Protein AF-A0AAD6Y2S5-F1 (afdb_monomer_lite)

Organism: NCBI:txid153505

Sequence (93 aa):
MSTMGVRYVSGYANVPILTLDLSSITTTAFSAVIAISEIVIFFAVQWSNINIDWTGNDLPFLGCDGEGCPLLPIPDSGTFGPVVGEFHVWTGM

Structure (mmCIF, N/CA/C/O backbone):
data_AF-A0AAD6Y2S5-F1
#
_entry.id   AF-A0AAD6Y2S5-F1
#
loop_
_atom_site.group_PDB
_atom_site.id
_atom_site.type_symbol
_atom_site.label_atom_id
_atom_site.label_alt_id
_atom_site.label_comp_id
_atom_site.label_asym_id
_atom_site.label_entity_id
_atom_site.label_seq_id
_atom_site.pdbx_PDB_ins_code
_atom_site.Cartn_x
_atom_site.Cartn_y
_atom_site.Cartn_z
_atom_site.occupancy
_atom_site.B_iso_or_equiv
_atom_site.auth_seq_id
_atom_site.auth_comp_id
_atom_site.auth_asym_id
_atom_site.auth_atom_id
_atom_site.pdbx_PDB_model_num
ATOM 1 N N . MET A 1 1 ? 16.977 31.602 -11.040 1.00 39.28 1 MET A N 1
ATOM 2 C CA . MET A 1 1 ? 18.162 31.399 -10.181 1.00 39.28 1 MET A CA 1
ATOM 3 C C . MET A 1 1 ? 17.743 31.737 -8.756 1.00 39.28 1 MET A C 1
ATOM 5 O O . MET A 1 1 ? 17.877 32.872 -8.328 1.00 39.28 1 MET A O 1
ATOM 9 N N . SER A 1 2 ? 17.059 30.801 -8.091 1.00 40.66 2 SER A N 1
ATOM 10 C CA . SER A 1 2 ? 16.520 31.026 -6.746 1.00 40.66 2 SER A CA 1
ATOM 11 C C . SER A 1 2 ? 17.655 30.840 -5.750 1.00 40.66 2 SER A C 1
ATOM 13 O O . SER A 1 2 ? 18.214 29.750 -5.652 1.00 40.66 2 SER A O 1
ATOM 15 N N . THR A 1 3 ? 18.038 31.913 -5.069 1.00 43.16 3 THR A N 1
ATOM 16 C CA . THR A 1 3 ? 19.037 31.895 -4.002 1.00 43.16 3 THR A CA 1
ATOM 17 C C . THR A 1 3 ? 18.588 30.933 -2.909 1.00 43.16 3 THR A C 1
ATOM 19 O O . THR A 1 3 ? 17.590 31.163 -2.228 1.00 43.16 3 THR A O 1
ATOM 22 N N . MET A 1 4 ? 19.325 29.834 -2.778 1.00 44.19 4 MET A N 1
ATOM 23 C CA . MET A 1 4 ? 19.193 28.847 -1.717 1.00 44.19 4 MET A CA 1
ATOM 24 C C . MET A 1 4 ? 19.599 29.531 -0.401 1.00 44.19 4 MET A C 1
ATOM 26 O O . MET A 1 4 ? 20.778 29.667 -0.088 1.00 44.19 4 MET A O 1
ATOM 30 N N . GLY A 1 5 ? 18.617 30.078 0.317 1.00 42.03 5 GLY A N 1
ATOM 31 C CA . GLY A 1 5 ? 18.829 30.679 1.628 1.00 42.03 5 GLY A CA 1
ATOM 32 C C . GLY A 1 5 ? 19.245 29.600 2.619 1.00 42.03 5 GLY A C 1
ATOM 33 O O . GLY A 1 5 ? 18.495 28.653 2.850 1.00 42.03 5 GLY A O 1
ATOM 34 N N . VAL A 1 6 ? 20.437 29.743 3.197 1.00 52.06 6 VAL A N 1
ATOM 35 C CA . VAL A 1 6 ? 20.938 28.879 4.268 1.00 52.06 6 VAL A CA 1
ATOM 36 C C . VAL A 1 6 ? 20.016 29.042 5.480 1.00 52.06 6 VAL A C 1
ATOM 38 O O . VAL A 1 6 ? 20.121 30.008 6.233 1.00 52.06 6 VAL A O 1
ATOM 41 N N . ARG A 1 7 ? 19.058 28.123 5.651 1.00 53.69 7 ARG A N 1
ATOM 42 C CA . ARG A 1 7 ? 18.270 28.010 6.882 1.00 53.69 7 ARG A CA 1
ATOM 43 C C . ARG A 1 7 ? 19.041 27.130 7.856 1.00 53.69 7 ARG A C 1
ATOM 45 O O . ARG A 1 7 ? 19.136 25.923 7.667 1.00 53.69 7 ARG A O 1
ATOM 52 N N . TYR A 1 8 ? 19.565 27.739 8.911 1.00 45.59 8 TYR A N 1
ATO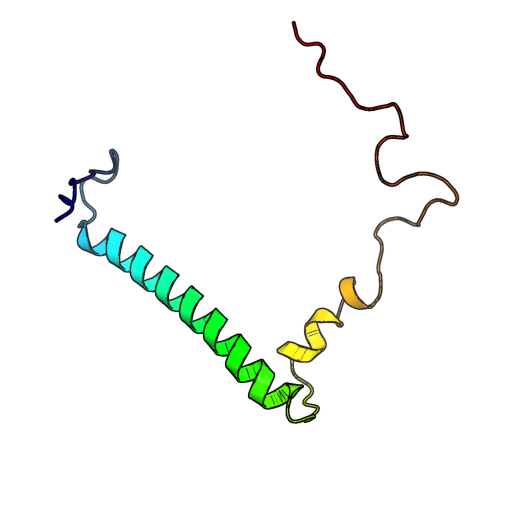M 53 C CA . TYR A 1 8 ? 20.005 27.015 10.096 1.00 45.59 8 TYR A CA 1
ATOM 54 C C . TYR A 1 8 ? 18.761 26.627 10.906 1.00 45.59 8 TYR A C 1
ATOM 56 O O . TYR A 1 8 ? 17.974 27.495 11.284 1.00 45.59 8 TYR A O 1
ATOM 64 N N . VAL A 1 9 ? 18.558 25.333 11.168 1.00 56.62 9 VAL A N 1
ATOM 65 C CA . VAL A 1 9 ? 17.573 24.891 12.165 1.00 56.62 9 VAL A CA 1
ATOM 66 C C . VAL A 1 9 ? 18.191 25.165 13.534 1.00 56.62 9 VAL A C 1
ATOM 68 O O . VAL A 1 9 ? 19.152 24.508 13.934 1.00 56.62 9 VAL A O 1
ATOM 71 N N . SER A 1 10 ? 17.678 26.191 14.213 1.00 58.22 10 SER A N 1
ATOM 72 C CA . SER A 1 10 ? 18.082 26.587 15.565 1.00 58.22 10 SER A CA 1
ATOM 73 C C . SER A 1 10 ? 17.906 25.404 16.526 1.00 58.22 10 SER A C 1
ATOM 75 O O . SER A 1 10 ? 16.788 25.108 16.938 1.00 58.22 10 SER A O 1
ATOM 77 N N . GLY A 1 11 ? 18.989 24.677 16.819 1.00 59.12 11 GLY A N 1
ATOM 78 C CA . GLY A 1 11 ? 18.977 23.540 17.750 1.00 59.12 11 GLY A CA 1
ATOM 79 C C . GLY A 1 11 ? 19.974 22.414 17.456 1.00 59.12 11 GLY A C 1
ATOM 80 O O . GLY A 1 11 ? 20.334 21.685 18.374 1.00 59.12 11 GLY A O 1
ATOM 81 N N . TYR A 1 12 ? 20.480 22.286 16.225 1.00 56.19 12 TYR A N 1
ATOM 82 C CA . TYR A 1 12 ? 21.377 21.183 15.838 1.00 56.19 12 TYR A CA 1
ATOM 83 C C . TYR A 1 12 ? 22.740 21.709 15.380 1.00 56.19 12 TYR A C 1
ATOM 85 O O . TYR A 1 12 ? 23.057 21.726 14.196 1.00 56.19 12 TYR A O 1
ATOM 93 N N . ALA A 1 13 ? 23.564 22.157 16.328 1.00 56.75 13 ALA A N 1
ATOM 94 C CA . ALA A 1 13 ? 24.843 22.817 16.045 1.00 56.75 13 ALA A CA 1
ATOM 95 C C . ALA A 1 13 ? 25.937 21.911 15.430 1.00 56.75 13 ALA A C 1
ATOM 97 O O . ALA A 1 13 ? 26.990 22.420 15.068 1.00 56.75 13 ALA A O 1
ATOM 98 N N . ASN A 1 14 ? 25.718 20.594 15.301 1.00 58.31 14 ASN A N 1
ATOM 99 C CA . ASN A 1 14 ? 26.774 19.639 14.924 1.00 58.31 14 ASN A CA 1
ATOM 100 C C . ASN A 1 14 ? 26.361 18.584 13.882 1.00 58.31 14 ASN A C 1
ATOM 102 O O . ASN A 1 14 ? 27.099 17.627 13.662 1.00 58.31 14 ASN A O 1
ATOM 106 N N . VAL A 1 15 ? 25.195 18.723 13.245 1.00 60.25 15 VAL A N 1
ATOM 107 C CA . VAL A 1 15 ? 24.758 17.781 12.203 1.00 60.25 15 VAL A CA 1
ATOM 108 C C . VAL A 1 15 ? 25.087 18.400 10.841 1.00 60.25 15 VAL A C 1
ATOM 110 O O . VAL A 1 15 ? 24.574 19.482 10.544 1.00 60.25 15 VAL A O 1
ATOM 113 N N . PRO A 1 16 ? 25.971 17.793 10.024 1.00 59.97 16 PRO A N 1
ATOM 114 C CA . PRO A 1 16 ? 26.357 18.378 8.747 1.00 59.97 16 PRO A CA 1
ATOM 115 C C . PRO A 1 16 ? 25.118 18.528 7.865 1.00 59.97 16 PRO A C 1
ATOM 117 O O . PRO A 1 16 ? 24.325 17.599 7.733 1.00 59.97 16 PRO A O 1
ATOM 120 N N . ILE A 1 17 ? 24.954 19.698 7.246 1.00 62.78 17 ILE A N 1
ATOM 121 C CA . ILE A 1 17 ? 23.761 20.043 6.454 1.00 62.78 17 ILE A CA 1
ATOM 122 C C . ILE A 1 17 ? 23.492 19.041 5.314 1.00 62.78 17 ILE A C 1
ATOM 124 O O . ILE A 1 17 ? 22.340 18.824 4.957 1.00 62.78 17 ILE A O 1
ATOM 128 N N . LEU A 1 18 ? 24.556 18.363 4.863 1.00 61.25 18 LEU A N 1
ATOM 129 C CA . LEU A 1 18 ? 24.585 17.255 3.899 1.00 61.25 18 LEU A CA 1
ATOM 130 C C . LEU A 1 18 ? 24.021 15.916 4.420 1.00 61.25 18 LEU A C 1
ATOM 132 O O . LEU A 1 18 ? 24.070 14.913 3.720 1.00 61.25 18 LEU A O 1
ATOM 136 N N . THR A 1 19 ? 23.570 15.838 5.672 1.00 60.22 19 THR A N 1
ATOM 137 C CA . THR A 1 19 ? 22.872 14.651 6.206 1.00 60.22 19 THR A CA 1
ATOM 138 C C . THR A 1 19 ? 21.377 14.893 6.385 1.00 60.22 19 THR A C 1
ATOM 140 O O . THR A 1 19 ? 20.591 13.947 6.325 1.00 60.22 19 THR A O 1
ATOM 143 N N . LEU A 1 20 ? 20.962 16.155 6.543 1.00 61.59 20 LEU A N 1
ATOM 144 C CA . LEU A 1 20 ? 19.549 16.526 6.618 1.00 61.59 20 LEU A CA 1
ATOM 145 C C . LEU A 1 20 ? 18.887 16.467 5.232 1.00 61.59 20 LEU A C 1
ATOM 147 O O . LEU A 1 20 ? 17.765 15.978 5.109 1.00 61.59 20 LEU A O 1
ATOM 151 N N . ASP A 1 21 ? 19.588 16.875 4.175 1.00 68.25 21 ASP A N 1
ATOM 152 C CA . ASP A 1 21 ? 19.134 16.762 2.783 1.00 68.25 21 ASP A CA 1
ATOM 153 C C . ASP A 1 21 ? 19.032 15.301 2.304 1.00 68.25 21 ASP A C 1
ATOM 155 O O . ASP A 1 21 ? 18.018 14.934 1.704 1.00 68.25 21 ASP A O 1
ATOM 159 N N . LEU A 1 22 ? 19.992 14.432 2.641 1.00 75.25 22 LEU A N 1
ATOM 160 C CA . LEU A 1 22 ? 19.975 13.010 2.266 1.00 75.25 22 LEU A CA 1
ATOM 161 C C . LEU A 1 22 ? 18.747 12.260 2.801 1.00 75.25 22 LEU A C 1
ATOM 163 O O . LEU A 1 22 ? 18.193 11.415 2.095 1.00 75.25 22 LEU A O 1
ATOM 167 N N . SER A 1 23 ? 18.280 12.580 4.012 1.00 80.94 23 SER A N 1
ATOM 168 C CA . SER A 1 23 ? 17.057 11.976 4.567 1.00 80.94 23 SER A CA 1
ATOM 169 C C . SER A 1 23 ? 15.797 12.370 3.785 1.00 80.94 23 SER A C 1
ATOM 171 O O . SER A 1 23 ? 14.927 11.526 3.552 1.00 80.94 23 SER A O 1
ATOM 173 N N . SER A 1 24 ? 15.729 13.616 3.300 1.00 79.56 24 SER A N 1
ATOM 174 C CA . SER A 1 24 ? 14.626 14.086 2.455 1.00 79.56 24 SER A CA 1
ATOM 175 C C . SER A 1 24 ? 14.651 13.430 1.073 1.00 79.56 24 SER A C 1
ATOM 177 O O . SER A 1 24 ? 13.613 12.986 0.584 1.00 79.56 24 SER A O 1
ATOM 179 N N . ILE A 1 25 ? 15.839 13.273 0.482 1.00 87.94 25 ILE A N 1
ATOM 180 C CA . ILE A 1 25 ? 16.031 12.624 -0.821 1.00 87.94 25 ILE A CA 1
ATOM 181 C C . ILE A 1 25 ? 15.673 11.139 -0.734 1.00 87.94 25 ILE A C 1
ATOM 183 O O . ILE A 1 25 ? 14.947 10.625 -1.577 1.00 87.94 25 ILE A O 1
ATOM 187 N N . THR A 1 26 ? 16.128 10.452 0.312 1.00 88.56 26 THR A N 1
ATOM 188 C CA . THR A 1 26 ? 15.877 9.016 0.484 1.00 88.56 26 THR A CA 1
ATOM 189 C C . THR A 1 26 ? 14.396 8.742 0.725 1.00 88.56 26 THR A C 1
ATOM 191 O O . THR A 1 26 ? 13.814 7.882 0.071 1.00 88.56 26 THR A O 1
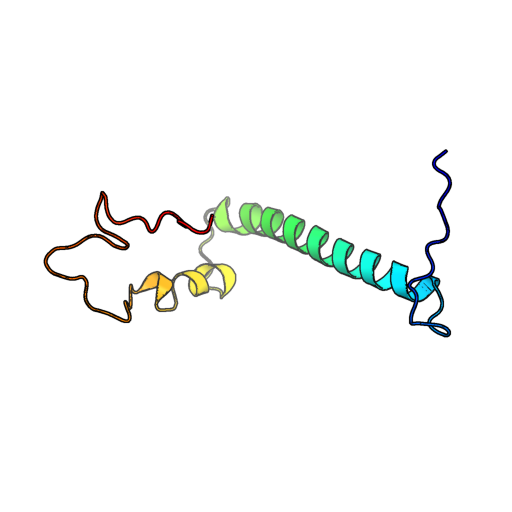ATOM 194 N N . THR A 1 27 ? 13.755 9.513 1.608 1.00 90.75 27 THR A N 1
ATOM 195 C CA . THR A 1 27 ? 12.322 9.351 1.899 1.00 90.75 27 THR A CA 1
ATOM 196 C C . THR A 1 27 ? 11.469 9.632 0.664 1.00 90.75 27 THR A C 1
ATOM 198 O O . THR A 1 27 ? 10.585 8.847 0.333 1.00 90.75 27 THR A O 1
ATOM 201 N N . THR A 1 28 ? 11.754 10.719 -0.059 1.00 90.06 28 THR A N 1
ATOM 202 C CA . THR A 1 28 ? 11.001 11.058 -1.277 1.00 90.06 28 THR A CA 1
ATOM 203 C C . THR A 1 28 ? 11.228 10.047 -2.398 1.00 90.06 28 THR A C 1
ATOM 205 O O . THR A 1 28 ? 10.270 9.690 -3.083 1.00 90.06 28 THR A O 1
ATOM 208 N N . ALA A 1 29 ? 12.450 9.529 -2.553 1.00 93.88 29 ALA A N 1
ATOM 209 C CA . ALA A 1 29 ? 12.749 8.472 -3.513 1.00 93.88 29 ALA A CA 1
ATOM 210 C C . ALA A 1 29 ? 11.974 7.184 -3.200 1.00 93.88 29 ALA A C 1
ATOM 212 O O . ALA A 1 29 ? 11.350 6.626 -4.102 1.00 93.88 29 ALA A O 1
ATOM 213 N N . PHE A 1 30 ? 11.947 6.739 -1.938 1.00 92.88 30 PHE A N 1
ATOM 214 C CA . PHE A 1 30 ? 11.174 5.554 -1.553 1.00 92.88 30 PHE A CA 1
ATOM 215 C C . PHE A 1 30 ? 9.676 5.740 -1.812 1.00 92.88 30 PHE A C 1
ATOM 217 O O . PHE A 1 30 ? 9.070 4.873 -2.439 1.00 92.88 30 PHE A O 1
ATOM 224 N N . SER A 1 31 ? 9.091 6.879 -1.432 1.00 95.56 31 SER A N 1
ATOM 225 C CA . SER A 1 31 ? 7.674 7.154 -1.708 1.00 95.56 31 SER A CA 1
ATOM 226 C C . SER A 1 31 ? 7.356 7.157 -3.208 1.00 95.56 31 SER A C 1
ATOM 228 O O . SER A 1 31 ? 6.349 6.587 -3.624 1.00 95.56 31 SER A O 1
ATOM 230 N N . ALA A 1 32 ? 8.219 7.757 -4.036 1.00 95.44 32 ALA A N 1
ATOM 231 C CA . ALA A 1 32 ? 8.023 7.792 -5.484 1.00 95.44 32 ALA A CA 1
ATOM 232 C C . ALA A 1 32 ? 8.107 6.393 -6.117 1.00 95.44 32 ALA A C 1
ATOM 234 O O . ALA A 1 32 ? 7.284 6.048 -6.965 1.00 95.44 32 ALA A O 1
ATOM 235 N N . VAL A 1 33 ? 9.076 5.572 -5.699 1.00 95.50 33 VAL A N 1
ATOM 236 C CA . VAL A 1 33 ? 9.251 4.214 -6.237 1.00 95.50 33 VAL A CA 1
ATOM 237 C C . VAL A 1 33 ? 8.109 3.291 -5.812 1.00 95.50 33 VAL A C 1
ATOM 239 O O . VAL A 1 33 ? 7.656 2.497 -6.634 1.00 95.50 33 VAL A O 1
ATOM 242 N N . ILE A 1 34 ? 7.597 3.417 -4.584 1.00 94.88 34 ILE A N 1
ATOM 243 C CA . ILE A 1 34 ? 6.430 2.644 -4.128 1.00 94.88 34 ILE A CA 1
ATOM 244 C C . ILE A 1 34 ? 5.209 2.954 -5.006 1.00 94.88 34 ILE A C 1
ATOM 246 O O . ILE A 1 34 ? 4.597 2.027 -5.532 1.00 94.88 34 ILE A O 1
ATOM 250 N N . ALA A 1 35 ? 4.925 4.234 -5.270 1.00 93.75 35 ALA A N 1
ATOM 251 C CA . ALA A 1 35 ? 3.807 4.628 -6.131 1.00 93.75 35 ALA A CA 1
ATOM 252 C C . ALA A 1 35 ? 3.940 4.079 -7.566 1.00 93.75 35 ALA A C 1
ATOM 254 O O . ALA A 1 35 ? 2.969 3.624 -8.168 1.00 93.75 35 ALA A O 1
ATOM 255 N N . ILE A 1 36 ? 5.155 4.080 -8.125 1.00 95.25 36 ILE A N 1
ATOM 256 C CA . ILE A 1 36 ? 5.405 3.496 -9.451 1.00 95.25 36 ILE A CA 1
ATOM 257 C C . ILE A 1 36 ? 5.239 1.969 -9.417 1.00 95.25 36 ILE A C 1
ATOM 259 O O . ILE A 1 36 ? 4.687 1.391 -10.355 1.00 95.25 36 ILE A O 1
ATOM 263 N N . SER A 1 37 ? 5.682 1.309 -8.344 1.00 93.19 37 SER A N 1
ATOM 264 C CA . SER A 1 37 ? 5.547 -0.141 -8.175 1.00 93.19 37 SER A CA 1
ATOM 265 C C . SER A 1 37 ? 4.083 -0.585 -8.186 1.00 93.19 37 SER A C 1
ATOM 267 O O . SER A 1 37 ? 3.768 -1.605 -8.796 1.00 93.19 37 SER A O 1
ATOM 269 N N . GLU A 1 38 ? 3.179 0.176 -7.569 1.00 89.62 38 GLU A N 1
ATOM 270 C CA . GLU A 1 38 ? 1.740 -0.130 -7.558 1.00 89.62 38 GLU A CA 1
ATOM 271 C C . GLU A 1 38 ? 1.133 -0.127 -8.967 1.00 89.62 38 GLU A C 1
ATOM 273 O O . GLU A 1 38 ? 0.366 -1.025 -9.316 1.00 89.62 38 GLU A O 1
ATOM 278 N N . ILE A 1 39 ? 1.538 0.822 -9.819 1.00 92.88 39 ILE A N 1
ATOM 279 C CA . ILE A 1 39 ? 1.097 0.884 -11.221 1.00 92.88 39 ILE A CA 1
ATOM 280 C C . ILE A 1 39 ? 1.561 -0.363 -11.983 1.00 92.88 39 ILE A C 1
ATOM 282 O O . ILE A 1 39 ? 0.785 -0.970 -12.725 1.00 92.88 39 ILE A O 1
ATOM 286 N N . VAL A 1 40 ? 2.819 -0.769 -11.794 1.00 91.69 40 VAL A N 1
ATOM 287 C CA . VAL A 1 40 ? 3.370 -1.967 -12.443 1.00 91.69 40 VAL A CA 1
ATOM 288 C C . VAL A 1 40 ? 2.621 -3.223 -11.994 1.00 91.69 40 VAL A C 1
ATOM 290 O O . VAL A 1 40 ? 2.243 -4.036 -12.837 1.00 91.69 40 VAL A O 1
ATOM 293 N N . ILE A 1 41 ? 2.356 -3.367 -10.694 1.00 88.75 41 ILE A N 1
ATOM 294 C CA . ILE A 1 41 ? 1.624 -4.512 -10.133 1.00 88.75 41 ILE A CA 1
ATOM 295 C C . ILE A 1 41 ? 0.187 -4.563 -10.676 1.00 88.75 41 ILE A C 1
ATOM 297 O O . ILE A 1 41 ? -0.277 -5.638 -11.065 1.00 88.75 41 ILE A O 1
ATOM 301 N N . PHE A 1 42 ? -0.496 -3.417 -10.784 1.00 84.31 42 PHE A N 1
ATOM 302 C CA . PHE A 1 42 ? -1.843 -3.333 -11.356 1.00 84.31 42 PHE A CA 1
ATOM 303 C C . PHE A 1 42 ? -1.897 -3.890 -12.788 1.00 84.31 42 PHE A C 1
ATOM 305 O O . PHE A 1 42 ? -2.712 -4.767 -13.085 1.00 84.31 42 PHE A O 1
ATOM 312 N N . PHE A 1 43 ? -1.001 -3.440 -13.672 1.00 88.31 43 PHE A N 1
ATOM 313 C CA . PHE A 1 43 ? -0.984 -3.916 -15.060 1.00 88.31 43 PHE A CA 1
ATOM 314 C C . PHE A 1 43 ? -0.467 -5.351 -15.205 1.00 88.31 43 PHE A C 1
ATOM 316 O O . PHE A 1 43 ? -0.887 -6.061 -16.117 1.00 88.31 43 PHE A O 1
ATOM 323 N N . ALA A 1 44 ? 0.426 -5.797 -14.322 1.00 86.56 44 ALA A N 1
ATOM 324 C CA . ALA A 1 44 ? 0.967 -7.150 -14.377 1.00 86.56 44 ALA A CA 1
ATOM 325 C C . ALA A 1 44 ? -0.047 -8.213 -13.927 1.00 86.56 44 ALA A C 1
ATOM 327 O O . ALA A 1 44 ? -0.111 -9.274 -14.548 1.00 86.56 44 ALA A O 1
ATOM 328 N N . VAL A 1 45 ? -0.826 -7.938 -12.873 1.00 82.38 45 VAL A N 1
ATOM 329 C CA . VAL A 1 45 ? -1.693 -8.935 -12.217 1.00 82.38 45 VAL A CA 1
ATOM 33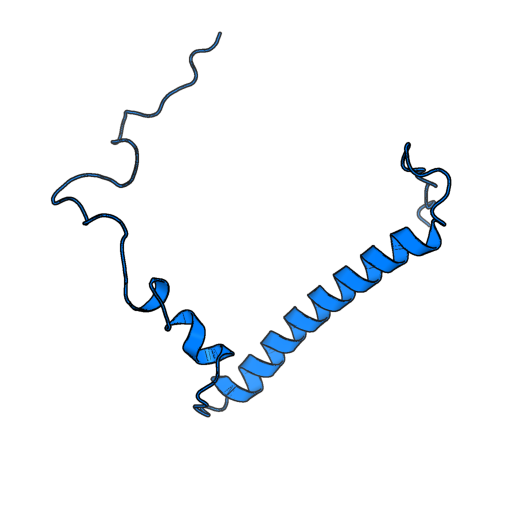0 C C . VAL A 1 45 ? -3.176 -8.689 -12.508 1.00 82.38 45 VAL A C 1
ATOM 332 O O . VAL A 1 45 ? -3.860 -9.578 -13.010 1.00 82.38 45 VAL A O 1
ATOM 335 N N . GLN A 1 46 ? -3.684 -7.478 -12.247 1.00 78.12 46 GLN A N 1
ATOM 336 C CA . GLN A 1 46 ? -5.123 -7.198 -12.357 1.00 78.12 46 GLN A CA 1
ATOM 337 C C . GLN A 1 46 ? -5.583 -7.079 -13.816 1.00 78.12 46 GLN A C 1
ATOM 339 O O . GLN A 1 46 ? -6.622 -7.622 -14.186 1.00 78.12 46 GLN A O 1
ATOM 344 N N . TRP A 1 47 ? -4.799 -6.416 -14.674 1.00 82.94 47 TRP A N 1
ATOM 345 C CA . TRP A 1 47 ? -5.163 -6.241 -16.089 1.00 82.94 47 TRP A CA 1
ATOM 346 C C . TRP A 1 47 ? -5.084 -7.539 -16.904 1.00 82.94 47 TRP A C 1
ATOM 348 O O . TRP A 1 47 ? -5.863 -7.750 -17.832 1.00 82.94 47 TRP A O 1
ATOM 358 N N . SER A 1 48 ? -4.144 -8.422 -16.569 1.00 81.19 48 SER A N 1
ATOM 359 C CA . SER A 1 48 ? -3.930 -9.697 -17.263 1.00 81.19 48 SER A CA 1
ATOM 360 C C . SER A 1 48 ? -4.937 -10.786 -16.865 1.00 81.19 48 SER A C 1
ATOM 362 O O . SER A 1 48 ? -4.904 -11.872 -17.443 1.00 81.19 48 SER A O 1
ATOM 364 N N . ASN A 1 49 ? -5.850 -10.492 -15.927 1.00 77.50 49 ASN A N 1
ATOM 365 C CA . ASN A 1 49 ? -6.836 -11.425 -15.371 1.00 77.50 49 ASN A CA 1
ATOM 366 C C . ASN A 1 49 ? -6.187 -12.705 -14.808 1.00 77.50 49 ASN A C 1
ATOM 368 O O . ASN A 1 49 ? -6.710 -13.813 -14.945 1.00 77.50 49 ASN A O 1
ATOM 372 N N . ILE A 1 50 ? -5.003 -12.555 -14.209 1.00 80.38 50 ILE A N 1
ATOM 373 C CA . ILE A 1 50 ? -4.296 -13.639 -13.534 1.00 80.38 50 ILE A CA 1
ATOM 374 C C . ILE A 1 50 ? -4.641 -13.538 -12.051 1.00 80.38 50 ILE A C 1
ATOM 376 O O . ILE A 1 50 ? -4.228 -12.597 -11.376 1.00 80.38 50 ILE A O 1
ATOM 380 N N . ASN A 1 51 ? -5.393 -14.514 -11.540 1.00 80.31 51 ASN A N 1
ATOM 381 C CA . ASN A 1 51 ? -5.686 -14.584 -10.114 1.00 80.31 51 ASN A CA 1
ATOM 382 C C . ASN A 1 51 ? -4.520 -15.248 -9.376 1.00 80.31 51 ASN A C 1
ATOM 384 O O . ASN A 1 51 ? -4.203 -16.412 -9.625 1.00 80.31 51 ASN A O 1
ATOM 388 N N . ILE A 1 52 ? -3.877 -14.491 -8.492 1.00 85.25 52 ILE A N 1
ATOM 389 C CA . ILE A 1 52 ? -2.785 -14.955 -7.637 1.00 85.25 52 ILE A CA 1
ATOM 390 C C . ILE A 1 52 ? -3.198 -14.647 -6.203 1.00 85.25 52 ILE A C 1
ATOM 392 O O . ILE A 1 52 ? -3.517 -13.494 -5.908 1.00 85.25 52 ILE A O 1
ATOM 396 N N . ASP A 1 53 ? -3.150 -15.661 -5.343 1.00 85.75 53 ASP A N 1
ATOM 397 C CA . ASP A 1 53 ? -3.401 -15.522 -3.908 1.00 85.75 53 ASP A CA 1
ATOM 398 C C . ASP A 1 53 ? -2.099 -15.055 -3.237 1.00 85.75 53 ASP A C 1
ATOM 400 O O . ASP A 1 53 ? -1.086 -15.766 -3.209 1.00 85.75 53 ASP A O 1
ATOM 404 N N . TRP A 1 54 ? -2.091 -13.810 -2.771 1.00 84.25 54 TRP A N 1
ATOM 405 C CA . TRP A 1 54 ? -0.962 -13.183 -2.087 1.00 84.25 54 TRP A CA 1
ATOM 406 C C . TRP A 1 54 ? -1.457 -12.045 -1.200 1.00 84.25 54 TRP A C 1
ATOM 408 O O . TRP A 1 54 ? -2.508 -11.449 -1.430 1.00 84.25 54 TRP A O 1
ATOM 418 N N . THR A 1 55 ? -0.640 -11.663 -0.218 1.00 84.94 55 THR A N 1
ATOM 419 C CA . THR A 1 55 ? -1.002 -10.646 0.779 1.00 84.94 55 THR A CA 1
ATOM 420 C C . THR A 1 55 ? -1.456 -9.317 0.165 1.00 84.94 55 THR A C 1
ATOM 422 O O . THR A 1 55 ? -2.322 -8.666 0.732 1.00 84.94 55 THR A O 1
ATOM 425 N N . GLY A 1 56 ? -0.928 -8.909 -0.993 1.00 80.50 56 GLY A N 1
ATOM 426 C CA . GLY A 1 56 ? -1.351 -7.665 -1.646 1.00 80.50 56 GLY A CA 1
ATOM 427 C C . GLY A 1 56 ? -2.784 -7.683 -2.191 1.00 80.50 56 GLY A C 1
ATOM 428 O O . GLY A 1 56 ? -3.396 -6.622 -2.271 1.00 80.50 56 GLY A O 1
ATOM 429 N N . ASN A 1 57 ? -3.329 -8.859 -2.521 1.00 83.94 57 ASN A N 1
ATOM 430 C CA . ASN A 1 57 ? -4.713 -9.010 -2.979 1.00 83.94 57 ASN A CA 1
ATOM 431 C C . ASN A 1 57 ? -5.654 -9.450 -1.853 1.00 83.94 57 ASN A C 1
ATOM 433 O O . ASN A 1 57 ? -6.799 -9.016 -1.829 1.00 83.94 57 ASN A O 1
ATOM 437 N N . ASP A 1 58 ? -5.180 -10.272 -0.915 1.00 87.94 58 ASP A N 1
ATOM 438 C CA . ASP A 1 58 ? -6.061 -10.915 0.066 1.00 87.94 58 ASP A CA 1
ATOM 439 C C . ASP A 1 58 ? -6.219 -10.085 1.346 1.00 87.94 58 ASP A C 1
ATOM 441 O O . ASP A 1 58 ? -7.288 -10.061 1.951 1.00 87.94 58 ASP A O 1
ATOM 445 N N . LEU A 1 59 ? -5.169 -9.366 1.764 1.00 88.25 59 LEU A N 1
ATOM 446 C CA . LEU A 1 59 ? -5.144 -8.671 3.056 1.00 88.25 59 LEU A CA 1
ATOM 447 C C . LEU A 1 59 ? -6.263 -7.630 3.252 1.00 88.25 59 LEU A C 1
ATOM 449 O O . LEU A 1 59 ? -6.786 -7.580 4.362 1.00 88.25 59 LEU A O 1
ATOM 453 N N . PRO A 1 60 ? -6.691 -6.845 2.239 1.00 85.56 60 PRO A N 1
ATOM 454 C CA . PRO A 1 60 ? -7.817 -5.917 2.396 1.00 85.56 60 PRO A CA 1
ATOM 455 C C . PRO A 1 60 ? -9.133 -6.602 2.787 1.00 85.56 60 PRO A C 1
ATOM 457 O O . PRO A 1 60 ? -10.015 -5.966 3.356 1.00 85.56 60 PRO A O 1
ATOM 460 N N . PHE A 1 61 ? -9.262 -7.893 2.480 1.00 87.62 61 PHE A N 1
ATOM 461 C CA . PHE A 1 61 ? -10.438 -8.700 2.792 1.00 87.62 61 PHE A CA 1
ATOM 462 C C . PHE A 1 61 ? -10.231 -9.561 4.046 1.00 87.62 61 PHE A C 1
ATOM 464 O O . PHE A 1 61 ? -11.196 -10.024 4.648 1.00 87.62 61 PHE A O 1
ATOM 471 N N . LEU A 1 62 ? -8.981 -9.750 4.480 1.00 87.62 62 LEU A N 1
ATOM 472 C CA . LEU A 1 62 ? -8.628 -10.500 5.681 1.00 87.62 62 LEU A CA 1
ATOM 473 C C . LEU A 1 62 ? -8.698 -9.594 6.913 1.00 87.62 62 LEU A C 1
ATOM 475 O O . LEU A 1 62 ? -7.697 -9.041 7.368 1.00 87.62 62 LEU A O 1
ATOM 479 N N . GLY A 1 63 ? -9.890 -9.468 7.489 1.00 85.00 63 GLY A N 1
ATOM 480 C CA . GLY A 1 63 ? -10.075 -8.779 8.761 1.00 85.00 63 GLY A CA 1
ATOM 481 C C . GLY A 1 63 ? -11.437 -8.124 8.893 1.00 85.00 63 GLY A C 1
ATOM 482 O O . GLY A 1 63 ? -12.356 -8.384 8.125 1.00 85.00 63 GLY A O 1
ATOM 483 N N . CYS A 1 64 ? -11.562 -7.243 9.882 1.00 86.19 64 CYS A N 1
ATOM 484 C CA . CYS A 1 64 ? -12.821 -6.556 10.161 1.00 86.19 64 CYS A CA 1
ATOM 485 C C . CYS A 1 64 ? -13.271 -5.617 9.040 1.00 86.19 64 CYS A C 1
ATOM 487 O O . CYS A 1 64 ? -14.472 -5.375 8.928 1.00 86.19 64 CYS A O 1
ATOM 489 N N . ASP A 1 65 ? -12.335 -5.148 8.209 1.00 85.44 65 ASP A N 1
ATOM 490 C CA . ASP A 1 65 ? -12.618 -4.346 7.016 1.00 85.44 65 ASP A CA 1
ATOM 491 C C . ASP A 1 65 ? -13.305 -5.165 5.906 1.00 85.44 65 ASP A C 1
ATOM 493 O O . ASP A 1 65 ? -14.117 -4.617 5.163 1.00 85.44 65 ASP A O 1
ATOM 497 N N . GLY A 1 66 ? -13.035 -6.476 5.822 1.00 86.00 66 GLY A N 1
ATOM 498 C CA . GLY A 1 66 ? -13.681 -7.393 4.873 1.00 86.00 66 GLY A CA 1
ATOM 499 C C . GLY A 1 66 ? -14.910 -8.110 5.441 1.00 86.00 66 GLY A C 1
ATOM 500 O O . GLY A 1 66 ? -15.931 -8.220 4.768 1.00 86.00 66 GLY A O 1
ATOM 501 N N . GLU A 1 67 ? -14.836 -8.554 6.698 1.00 86.06 67 GLU A N 1
ATOM 502 C CA . GLU A 1 67 ? -15.885 -9.341 7.367 1.00 86.06 67 GLU A CA 1
ATOM 503 C C . GLU A 1 67 ? -16.983 -8.475 8.007 1.00 86.06 67 GLU A C 1
ATOM 505 O O . GLU A 1 67 ? -18.032 -8.984 8.395 1.00 86.06 67 GLU A O 1
ATOM 510 N N . GLY A 1 68 ? -16.755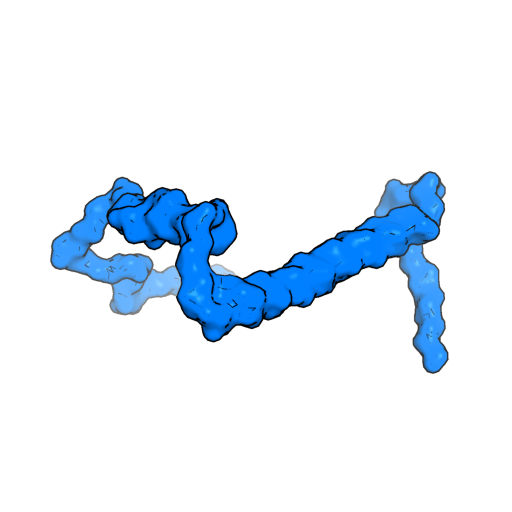 -7.164 8.146 1.00 83.50 68 GLY A N 1
ATOM 511 C CA . GLY A 1 68 ? -17.698 -6.255 8.792 1.00 83.50 68 GLY A CA 1
ATOM 512 C C . GLY A 1 68 ? -17.870 -6.591 10.270 1.00 83.50 68 GLY A C 1
ATOM 513 O O . GLY A 1 68 ? -18.936 -7.034 10.693 1.00 83.50 68 GLY A O 1
ATOM 514 N N . CYS A 1 69 ? -16.818 -6.368 11.063 1.00 84.75 69 CYS A N 1
ATOM 515 C CA . CYS A 1 69 ? -16.825 -6.598 12.509 1.00 84.75 69 CYS A CA 1
ATOM 516 C C . CYS A 1 69 ? -17.028 -5.256 13.264 1.00 84.75 69 CYS A C 1
ATOM 518 O O . CYS A 1 69 ? -16.073 -4.608 13.698 1.00 84.75 69 CYS A O 1
ATOM 520 N N . PRO A 1 70 ? -18.265 -4.732 13.381 1.00 84.81 70 PRO A N 1
ATOM 521 C CA . PRO A 1 70 ? -18.473 -3.486 14.098 1.00 84.81 70 PRO A CA 1
ATOM 522 C C . PRO A 1 70 ? -18.276 -3.721 15.599 1.00 84.81 70 PRO A C 1
ATOM 524 O O . PRO A 1 70 ? -18.792 -4.680 16.171 1.00 84.81 70 PRO A O 1
ATOM 527 N N . LEU A 1 71 ? -17.548 -2.815 16.258 1.00 84.56 71 LEU A N 1
ATOM 528 C CA . LEU A 1 71 ? -17.358 -2.864 17.712 1.00 84.56 7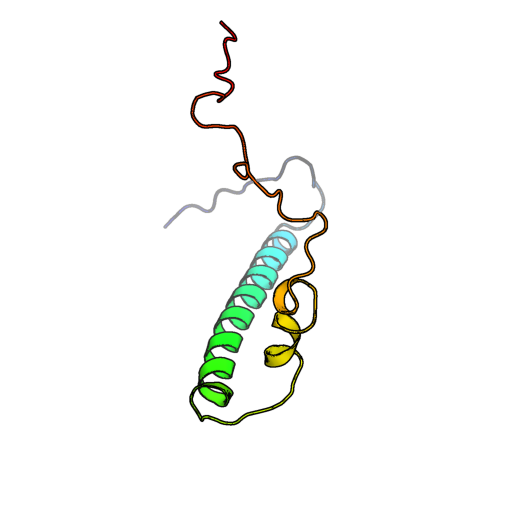1 LEU A CA 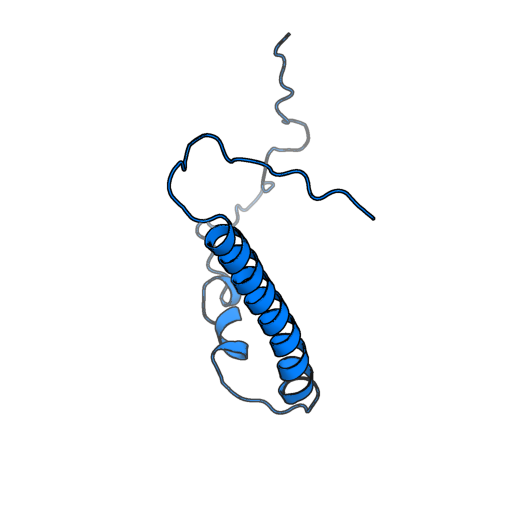1
ATOM 529 C C . LEU A 1 71 ? -18.689 -2.730 18.476 1.00 84.56 71 LEU A C 1
ATOM 531 O O . LEU A 1 71 ? -18.829 -3.253 19.579 1.00 84.56 71 LEU A O 1
ATOM 535 N N . LEU A 1 72 ? -19.652 -2.009 17.897 1.00 84.50 72 LEU A N 1
ATOM 536 C CA . LEU A 1 72 ? -20.971 -1.759 18.468 1.00 84.50 72 LEU A CA 1
ATOM 537 C C . LEU A 1 72 ? -22.056 -2.232 17.495 1.00 84.50 72 LEU A C 1
ATOM 539 O O . LEU A 1 72 ? -21.900 -2.039 16.288 1.00 84.50 72 LEU A O 1
ATOM 543 N N . PRO A 1 73 ? -23.166 -2.811 17.988 1.00 82.56 73 PRO A N 1
ATOM 544 C CA . PRO A 1 73 ? -24.300 -3.125 17.132 1.00 82.56 73 PRO A CA 1
ATOM 545 C C . PRO A 1 73 ? -24.849 -1.842 16.503 1.00 82.56 73 PRO A C 1
ATOM 547 O O . PRO A 1 73 ? -24.862 -0.782 17.135 1.00 82.56 73 PRO A O 1
ATOM 550 N N . ILE A 1 74 ? -25.316 -1.945 15.259 1.00 78.31 74 ILE A N 1
ATOM 551 C CA . ILE A 1 74 ? -26.021 -0.840 14.610 1.00 78.31 74 ILE A CA 1
ATOM 552 C C . ILE A 1 74 ? -27.319 -0.616 15.399 1.00 78.31 74 ILE A C 1
ATOM 554 O O . ILE A 1 74 ? -28.088 -1.566 15.556 1.00 78.31 74 ILE A O 1
ATOM 558 N N . PRO A 1 75 ? -27.561 0.590 15.936 1.00 79.81 75 PRO A N 1
ATOM 559 C CA . PRO A 1 75 ? -28.779 0.862 16.685 1.00 79.81 75 PRO A CA 1
ATOM 560 C C . PRO A 1 75 ? -30.007 0.769 15.767 1.00 79.81 75 PRO A C 1
ATOM 562 O O . PRO A 1 75 ? -29.951 1.199 14.617 1.00 79.81 75 PRO A O 1
ATOM 565 N N . ASP A 1 76 ? -31.133 0.268 16.291 1.00 80.88 76 ASP A N 1
ATOM 566 C CA . ASP A 1 76 ? -32.397 0.112 15.540 1.00 80.88 76 ASP A CA 1
ATOM 567 C C . ASP A 1 76 ? -32.917 1.436 14.950 1.00 80.88 76 ASP A C 1
ATOM 569 O O . ASP A 1 76 ? -33.673 1.459 13.979 1.00 80.88 76 ASP A O 1
ATOM 573 N N . SER A 1 77 ? -32.526 2.559 15.556 1.00 75.00 77 SER A N 1
ATOM 574 C CA . SER A 1 77 ? -32.785 3.906 15.059 1.00 75.00 77 SER A CA 1
ATOM 575 C C . SER A 1 77 ? -31.734 4.881 15.589 1.00 75.00 77 SER A C 1
ATOM 577 O O . SER A 1 77 ? -31.197 4.699 16.683 1.00 75.00 77 SER A O 1
ATOM 579 N N . GLY A 1 78 ? -31.443 5.921 14.813 1.00 70.25 78 GLY A N 1
ATOM 580 C CA . GLY A 1 78 ? -30.457 6.941 15.157 1.00 70.25 78 GLY A CA 1
ATOM 581 C C . GLY A 1 78 ? -29.553 7.277 13.978 1.00 70.25 78 GLY A C 1
ATOM 582 O O . GLY A 1 78 ? -29.513 6.566 12.976 1.00 70.25 78 GLY A O 1
ATOM 583 N N . THR A 1 79 ? -28.832 8.383 14.103 1.00 71.31 79 THR A N 1
ATOM 584 C CA . THR A 1 79 ? -27.842 8.820 13.117 1.00 71.31 79 THR A CA 1
ATOM 585 C C . THR A 1 79 ? -26.451 8.602 13.697 1.00 71.31 79 THR A C 1
ATOM 587 O O . THR A 1 79 ? -26.233 8.805 14.890 1.00 71.31 79 THR A O 1
ATOM 590 N N . PHE A 1 80 ? -25.490 8.212 12.859 1.00 73.25 80 PHE A N 1
ATOM 591 C CA . PHE A 1 80 ? -24.082 8.304 13.233 1.00 73.25 80 PHE A CA 1
ATOM 592 C C . PHE A 1 80 ? -23.691 9.784 13.321 1.00 73.25 80 PHE A C 1
ATOM 594 O O . PHE A 1 80 ? -23.568 10.462 12.303 1.00 73.25 80 PHE A O 1
ATOM 601 N N . GLY A 1 81 ? -23.521 10.278 14.546 1.00 72.88 81 GLY A N 1
ATOM 602 C CA . GLY A 1 81 ? -23.213 11.678 14.835 1.00 72.88 81 GLY A CA 1
ATOM 603 C C . GLY A 1 81 ? -24.381 12.431 15.482 1.00 72.88 81 GLY A C 1
ATOM 604 O O . GLY A 1 81 ? -25.420 11.834 15.770 1.00 72.88 81 GLY A O 1
ATOM 605 N N . PRO A 1 82 ? -24.212 13.738 15.751 1.00 73.75 82 PRO A N 1
ATOM 606 C CA . PRO A 1 82 ? -25.265 14.560 16.328 1.00 73.75 82 PRO A CA 1
ATOM 607 C C . PRO A 1 82 ? -26.508 14.545 15.443 1.00 73.75 82 PRO A C 1
ATOM 609 O O . PRO A 1 82 ? -26.417 14.568 14.211 1.00 73.75 82 PRO A O 1
ATOM 612 N N . VAL A 1 83 ? -27.679 14.528 16.070 1.00 73.00 83 VAL A N 1
ATOM 613 C CA . VAL A 1 83 ? -28.942 14.661 15.346 1.00 73.00 83 VAL A CA 1
ATOM 614 C C . VAL A 1 83 ? -28.997 16.009 14.623 1.00 73.00 83 VAL A C 1
ATOM 616 O O . VAL A 1 83 ? -28.372 16.989 15.037 1.00 73.00 83 VAL A O 1
ATOM 619 N N . VAL A 1 84 ? -29.735 16.064 13.511 1.00 70.25 84 VAL A N 1
ATOM 620 C CA . VAL A 1 84 ? -29.887 17.286 12.709 1.00 70.25 84 VAL A CA 1
ATOM 621 C C . VAL A 1 84 ? -30.402 18.414 13.611 1.00 70.25 84 VAL A C 1
ATOM 623 O O . VAL A 1 84 ? -31.537 18.365 14.073 1.00 70.25 84 VAL A O 1
ATOM 626 N N . GLY A 1 85 ? -29.556 19.416 13.871 1.00 68.19 85 GLY A N 1
ATOM 627 C CA . GLY A 1 85 ? -29.873 20.563 14.732 1.00 68.19 85 GLY A CA 1
ATOM 628 C C . GLY A 1 85 ? -29.099 20.643 16.055 1.00 68.19 85 GLY A C 1
ATOM 629 O O . GLY A 1 85 ? -29.069 21.720 16.641 1.00 68.19 85 GLY A O 1
ATOM 630 N N . GLU A 1 86 ? -28.410 19.584 16.492 1.00 69.69 86 GLU A N 1
ATOM 631 C CA . GLU A 1 86 ? -27.565 19.584 17.705 1.00 69.69 86 GLU A CA 1
ATOM 632 C C . GLU A 1 86 ? -26.068 19.713 17.375 1.00 69.69 86 GLU A C 1
ATOM 634 O O . GLU A 1 86 ? -25.230 18.923 17.807 1.00 69.69 86 GLU A O 1
ATOM 639 N N . PHE A 1 87 ? -25.692 20.717 16.583 1.00 72.50 87 PHE A N 1
ATOM 640 C CA . PHE A 1 87 ? -24.280 21.072 16.441 1.00 72.50 87 PHE A CA 1
ATOM 641 C C . PHE A 1 87 ? -23.902 22.065 17.541 1.00 72.50 87 PHE A C 1
ATOM 643 O O . PHE A 1 87 ? -24.537 23.106 17.706 1.00 72.50 87 PHE A O 1
ATOM 650 N N . HIS A 1 88 ? -22.853 21.758 18.303 1.00 61.47 88 HIS A N 1
ATOM 651 C CA . HIS A 1 88 ? -22.282 22.721 19.236 1.00 61.47 88 HIS A CA 1
ATOM 652 C C . HIS A 1 88 ? -21.688 23.890 18.440 1.00 61.47 88 HIS A C 1
ATOM 654 O O . HIS A 1 88 ? -20.589 23.793 17.894 1.00 61.47 88 HIS A O 1
ATOM 660 N N . VAL A 1 89 ? -22.412 25.006 18.369 1.00 67.44 89 VAL A N 1
ATOM 661 C CA . VAL A 1 89 ? -21.823 26.289 17.980 1.00 67.44 89 VAL A CA 1
ATOM 662 C C . VAL A 1 89 ? -20.987 26.754 19.163 1.00 67.44 89 VAL A C 1
ATOM 664 O O . VAL A 1 89 ? -21.492 26.863 20.277 1.00 67.44 89 VAL A O 1
ATOM 667 N N . TRP A 1 90 ? -19.698 26.997 18.947 1.00 62.03 90 TRP A N 1
ATOM 668 C CA . TRP A 1 90 ? -18.843 27.581 19.973 1.00 62.03 90 TRP A CA 1
ATOM 669 C C . TRP A 1 90 ? -19.349 28.997 20.297 1.00 62.03 90 TRP A C 1
ATOM 671 O O . TRP A 1 90 ? -19.192 29.914 19.496 1.00 62.03 90 TRP A O 1
ATOM 681 N N . THR A 1 91 ? -19.993 29.179 21.452 1.00 66.44 91 THR A N 1
ATOM 682 C CA . THR A 1 91 ? -20.551 30.465 21.918 1.00 66.44 91 THR A CA 1
ATOM 683 C C . THR A 1 91 ? -19.549 31.285 22.741 1.00 66.44 91 THR A C 1
ATOM 685 O O . THR A 1 91 ? -19.941 32.014 23.645 1.00 66.44 91 THR A O 1
ATOM 688 N N . GLY A 1 92 ? -18.249 31.145 22.474 1.00 65.81 92 GLY A N 1
ATOM 689 C CA . GLY A 1 92 ? -17.184 31.798 23.238 1.00 65.81 92 GLY A CA 1
ATOM 690 C C . GLY A 1 92 ? -16.853 33.218 22.773 1.00 65.81 92 GLY A C 1
ATOM 691 O O . GLY A 1 92 ? -15.724 33.472 22.371 1.00 65.81 92 GLY A O 1
ATOM 692 N N . MET A 1 93 ? -17.801 34.152 22.847 1.00 48.31 93 MET A N 1
ATOM 693 C CA . MET A 1 93 ? -17.464 35.581 22.939 1.00 48.31 93 MET A CA 1
ATOM 694 C C . MET A 1 93 ? -17.665 36.068 24.367 1.00 48.31 93 MET A C 1
ATOM 696 O O . MET A 1 93 ? -18.686 35.671 24.970 1.00 48.31 93 MET A O 1
#

Secondary structure (DSSP, 8-state):
---------TT-TTS-HHHHHHHHHHHHHHHHHHHHHHHHHIIIIITTT----SHHHHTTTSSHHHHT--SSPPPSS--SSS-TT--------

Foldseek 3Di:
DDPPDDDDPPPCPPDPPVVVVVVVVVVVVVVVVVVVVVVVCCCVDVVVVHDDDDCVPCVCLPDCNNVVDDPDDDDPDDDPDDDVPPDDDPPDD

pLDDT: mean 75.74, std 14.72, range [39.28, 95.56]

Radius of gyration: 25.05 Å; chains: 1; bounding box: 60×51×40 Å